Protein AF-A0ABD0PRF9-F1 (afdb_monomer_lite)

InterPro domains:
  IPR002073 3'5'-cyclic nucleotide phosphodiesterase, catalytic domain [PF00233] (1-51)
  IPR002073 3'5'-cyclic nucleotide phosphodiesterase, catalytic domain [PS51845] (1-66)
  IPR036971 3'5'-cyclic nucleotide phosphodiesterase, catalytic domain superfamily [G3DSA:1.10.1300.10] (1-81)

Foldseek 3Di:
DVVVVDDDDQCPDPVRDLPLVVLLCCLVPPVLVVLVVVCVVPVVSVVVSVVSVVVSVVSVVCSCVVDDDQADPVNDPVVVVVVVVVD

pLDDT: mean 92.35, std 9.71, range [51.22, 98.75]

Organism: Cirrhinus mrigala (NCBI:txid683832)

Sequence (87 aa):
EKAMGNRPSEMMDREKAYIPELQISFMEHIAMPIYKLLQEIFPRSAELYERVAANREQWTKVSHKFTIRGLPSNNSLDFLDEEFELL

Secondary structure (DSSP, 8-state):
-GGGT----GGG-TTT--HHHHHHHHIIIIIHHHHHHHHHH-GGGHHHHHHHHHHHHHHHHHGGGGS--SS-TTS--THHHHHHHT-

Structure (mmCIF, N/CA/C/O backbone):
data_AF-A0ABD0PRF9-F1
#
_entry.id   AF-A0ABD0PRF9-F1
#
loop_
_atom_site.group_PDB
_atom_site.id
_atom_site.type_symbol
_atom_site.label_atom_id
_atom_site.label_alt_id
_atom_site.label_comp_id
_atom_site.label_asym_id
_atom_site.label_entity_id
_atom_site.label_seq_id
_atom_site.pdbx_PDB_ins_code
_atom_site.Cartn_x
_atom_site.Cartn_y
_atom_site.Cartn_z
_atom_site.occupancy
_atom_site.B_iso_or_equiv
_atom_site.auth_seq_id
_atom_site.auth_comp_id
_atom_site.auth_asym_id
_atom_site.auth_atom_id
_atom_site.pdbx_PDB_model_num
ATOM 1 N N . GLU A 1 1 ? -5.572 -12.267 -19.449 1.00 84.44 1 GLU A N 1
ATOM 2 C CA . GLU A 1 1 ? -6.195 -11.088 -20.096 1.00 84.44 1 GLU A CA 1
ATOM 3 C C . GLU A 1 1 ? -5.461 -10.675 -21.367 1.00 84.44 1 GLU A C 1
ATOM 5 O O . GLU A 1 1 ? -6.029 -10.897 -22.427 1.00 84.44 1 GLU A O 1
ATOM 10 N N . LYS A 1 2 ? -4.198 -10.213 -21.306 1.00 90.69 2 LYS A N 1
ATOM 11 C CA . LYS A 1 2 ? -3.432 -9.804 -22.508 1.00 90.69 2 LYS A CA 1
ATOM 12 C C . LYS A 1 2 ? -3.399 -10.857 -23.627 1.00 90.69 2 LYS A C 1
ATOM 14 O O . LYS A 1 2 ? -3.759 -10.554 -24.755 1.00 90.69 2 LYS A O 1
ATOM 19 N N . ALA A 1 3 ? -3.065 -12.112 -23.307 1.00 90.50 3 ALA A N 1
ATOM 20 C CA . ALA A 1 3 ? -3.026 -13.211 -24.287 1.00 90.50 3 ALA A CA 1
ATOM 21 C C . ALA A 1 3 ? -4.396 -13.550 -24.913 1.00 90.50 3 ALA A C 1
ATOM 23 O O . ALA A 1 3 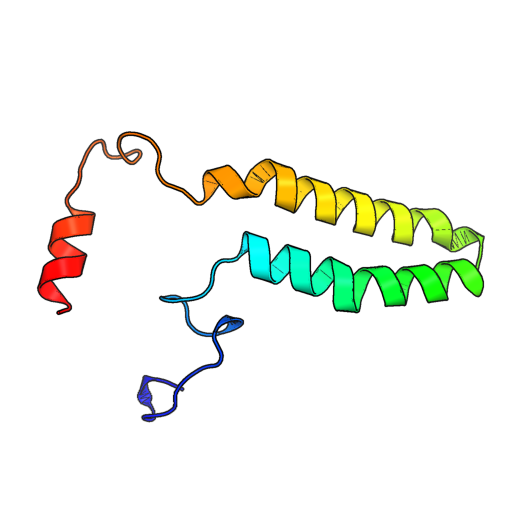? -4.461 -14.224 -25.932 1.00 90.50 3 ALA A O 1
ATOM 24 N N . MET A 1 4 ? -5.488 -13.085 -24.303 1.00 93.44 4 MET A N 1
ATOM 25 C CA . MET A 1 4 ? -6.853 -13.228 -24.817 1.00 93.44 4 MET A CA 1
ATOM 26 C C . MET A 1 4 ? -7.335 -11.961 -25.547 1.00 93.44 4 MET A C 1
ATOM 28 O O . MET A 1 4 ? -8.508 -11.878 -25.888 1.00 93.44 4 MET A O 1
ATOM 32 N N . GLY A 1 5 ? -6.470 -10.956 -25.740 1.00 93.00 5 GLY A N 1
ATOM 33 C CA . GLY A 1 5 ? -6.819 -9.668 -26.351 1.00 93.00 5 GLY A CA 1
ATOM 34 C C . GLY A 1 5 ? -7.468 -8.652 -25.402 1.00 93.00 5 GLY A C 1
ATOM 35 O O . GLY A 1 5 ? -7.852 -7.572 -25.840 1.00 93.00 5 GLY A O 1
ATOM 36 N N . ASN A 1 6 ? -7.574 -8.958 -24.105 1.00 94.88 6 ASN A N 1
ATOM 37 C CA . ASN A 1 6 ? -8.180 -8.058 -23.122 1.00 94.88 6 ASN A CA 1
ATOM 38 C C . ASN A 1 6 ? -7.136 -7.135 -22.486 1.00 94.88 6 ASN A C 1
ATOM 40 O O . ASN A 1 6 ? -6.017 -7.562 -22.182 1.00 94.88 6 ASN A O 1
ATOM 44 N N . ARG A 1 7 ? -7.533 -5.890 -22.200 1.00 91.94 7 ARG A N 1
ATOM 45 C CA . ARG A 1 7 ? -6.713 -4.944 -21.436 1.00 91.94 7 ARG A CA 1
ATOM 46 C C . ARG A 1 7 ? -6.867 -5.218 -19.931 1.00 91.94 7 ARG A C 1
ATOM 48 O O . ARG A 1 7 ? -7.961 -4.994 -19.416 1.00 91.94 7 ARG A O 1
ATOM 55 N N . PRO A 1 8 ? -5.811 -5.667 -19.229 1.00 94.75 8 PRO A N 1
ATOM 56 C CA . PRO A 1 8 ? -5.857 -5.804 -17.776 1.00 94.75 8 PRO A CA 1
ATOM 57 C C . PRO A 1 8 ? -6.038 -4.438 -17.106 1.00 94.75 8 PRO A C 1
ATOM 59 O O . PRO A 1 8 ? -5.608 -3.406 -17.635 1.00 94.75 8 PRO A O 1
ATOM 62 N N . SER A 1 9 ? -6.646 -4.428 -15.919 1.00 93.44 9 SER A N 1
ATOM 63 C CA . SER A 1 9 ? -6.590 -3.252 -15.040 1.00 93.44 9 SER A CA 1
ATOM 64 C C . SER A 1 9 ? -5.138 -2.932 -14.683 1.00 93.44 9 SER A C 1
ATOM 66 O O . SER A 1 9 ? -4.316 -3.842 -14.629 1.00 93.44 9 SER A O 1
ATOM 68 N N . GLU A 1 10 ? -4.826 -1.672 -14.385 1.00 92.81 10 GLU A N 1
ATOM 69 C CA . GLU A 1 10 ? -3.449 -1.236 -14.118 1.00 92.81 10 GLU A CA 1
ATOM 70 C C . GLU A 1 10 ? -2.764 -2.046 -13.012 1.00 92.81 10 GLU A C 1
ATOM 72 O O . GLU A 1 10 ? -1.646 -2.509 -13.199 1.00 92.81 10 GLU A O 1
ATOM 77 N N . MET A 1 11 ? -3.473 -2.337 -11.917 1.00 92.81 11 MET A N 1
ATOM 78 C CA . MET A 1 11 ? -2.946 -3.158 -10.819 1.00 92.81 11 MET A CA 1
ATOM 79 C C . MET A 1 11 ? -2.620 -4.611 -11.215 1.00 92.81 11 MET A C 1
ATOM 81 O O . MET A 1 11 ? -1.882 -5.288 -10.507 1.00 92.81 11 MET A O 1
ATOM 85 N N . MET A 1 12 ? -3.181 -5.088 -12.330 1.00 93.31 12 MET A N 1
ATOM 86 C CA . MET A 1 12 ? -2.973 -6.429 -12.891 1.00 93.31 12 MET A CA 1
ATOM 87 C C . MET A 1 12 ? -2.030 -6.409 -14.105 1.00 93.31 12 MET A C 1
ATOM 89 O O . MET A 1 12 ? -1.706 -7.461 -14.662 1.00 93.31 12 MET A O 1
ATOM 93 N N . ASP A 1 13 ? -1.590 -5.227 -14.539 1.00 95.00 13 ASP A N 1
ATOM 94 C CA . ASP A 1 13 ? -0.682 -5.048 -15.663 1.00 95.00 13 ASP A CA 1
ATOM 95 C 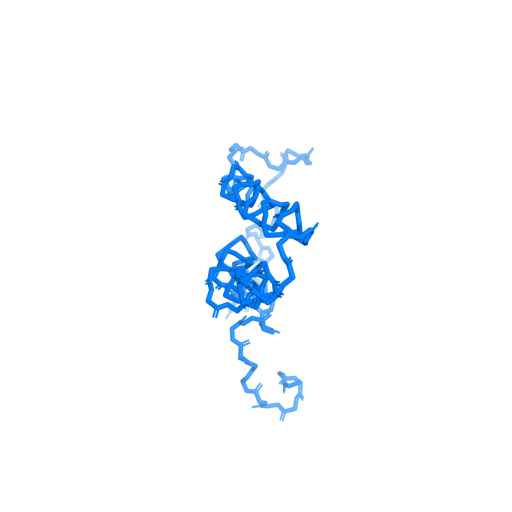C . ASP A 1 13 ? 0.748 -4.845 -15.153 1.00 95.00 13 ASP A C 1
ATOM 97 O O . ASP A 1 13 ? 1.122 -3.747 -14.760 1.00 95.00 13 ASP A O 1
ATOM 101 N N . ARG A 1 14 ? 1.578 -5.894 -15.182 1.00 92.50 14 ARG A N 1
ATOM 102 C CA . ARG A 1 14 ? 2.972 -5.837 -14.691 1.00 92.50 14 ARG A CA 1
ATOM 103 C C . ARG A 1 14 ? 3.850 -4.765 -15.352 1.00 92.50 14 ARG A C 1
ATOM 105 O O . ARG A 1 14 ? 4.850 -4.386 -14.762 1.00 92.50 14 ARG A O 1
ATOM 112 N N . GLU A 1 15 ? 3.503 -4.316 -16.559 1.00 90.00 15 GLU A N 1
ATOM 113 C CA . GLU A 1 15 ? 4.249 -3.274 -17.287 1.00 90.00 15 GLU A CA 1
ATOM 114 C C . GLU A 1 15 ? 3.836 -1.860 -16.855 1.00 90.00 15 GLU A C 1
ATOM 116 O O . GLU A 1 15 ? 4.498 -0.891 -17.208 1.00 90.00 15 GLU A O 1
ATOM 121 N N . LYS A 1 16 ? 2.727 -1.722 -16.117 1.00 90.38 16 LYS A N 1
ATOM 122 C CA . LYS A 1 16 ?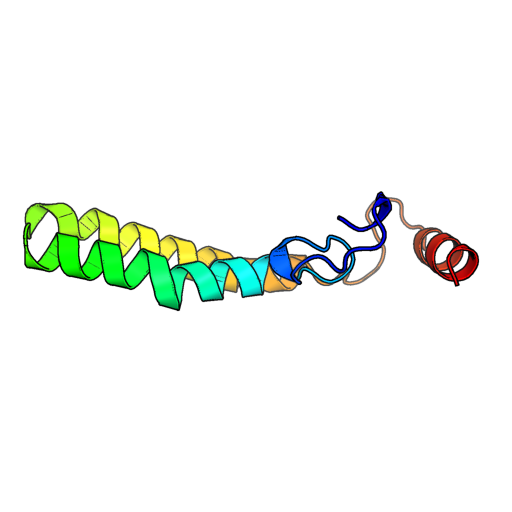 2.163 -0.423 -15.711 1.00 90.38 16 LYS A CA 1
ATOM 123 C C . LYS A 1 16 ? 2.010 -0.277 -14.204 1.00 90.38 16 LYS A C 1
ATOM 125 O O . LYS A 1 16 ? 1.999 0.838 -13.700 1.00 90.38 16 LYS A O 1
ATOM 130 N N . ALA A 1 17 ? 1.883 -1.388 -13.485 1.00 92.44 17 ALA A N 1
ATOM 131 C CA . ALA A 1 17 ? 1.647 -1.402 -12.056 1.00 92.44 17 ALA A CA 1
ATOM 132 C C . ALA A 1 17 ? 2.832 -0.804 -11.288 1.00 92.44 17 ALA A C 1
ATOM 134 O O . ALA A 1 17 ? 3.903 -1.406 -11.199 1.00 92.44 17 ALA A O 1
ATOM 135 N N . TYR A 1 18 ? 2.604 0.331 -10.628 1.00 95.44 18 TYR A N 1
ATOM 136 C CA . TYR A 1 18 ? 3.532 0.861 -9.637 1.00 95.44 18 TYR A CA 1
ATOM 137 C C . TYR A 1 18 ? 3.122 0.413 -8.226 1.00 95.44 18 TYR A C 1
ATOM 139 O O . TYR A 1 18 ? 2.256 0.999 -7.574 1.00 95.44 18 TYR A O 1
ATOM 147 N N . ILE A 1 19 ? 3.740 -0.676 -7.752 1.00 96.31 19 ILE A N 1
ATOM 148 C CA . ILE A 1 19 ? 3.336 -1.387 -6.524 1.00 96.31 19 ILE A CA 1
ATOM 149 C C . ILE A 1 19 ? 3.241 -0.477 -5.284 1.00 96.31 19 ILE A C 1
ATOM 151 O O . ILE A 1 19 ? 2.243 -0.603 -4.570 1.00 96.31 19 ILE A O 1
ATOM 155 N N . PRO A 1 20 ? 4.201 0.429 -4.992 1.00 97.00 20 PRO A N 1
ATOM 156 C CA . PRO A 1 20 ? 4.108 1.271 -3.800 1.00 97.00 20 PRO A CA 1
ATOM 157 C C . PRO A 1 20 ? 2.844 2.132 -3.768 1.00 97.00 20 PRO A C 1
ATOM 159 O O . PRO A 1 20 ? 2.182 2.194 -2.737 1.00 97.00 20 PRO A O 1
ATOM 162 N N . GLU A 1 21 ? 2.478 2.758 -4.885 1.00 96.75 21 GLU A N 1
ATOM 163 C CA . GLU A 1 21 ? 1.277 3.595 -4.970 1.00 96.75 21 GLU A CA 1
ATOM 164 C C . GLU A 1 21 ? -0.000 2.766 -4.853 1.00 96.75 21 GLU A C 1
ATOM 166 O O . GLU A 1 21 ? -0.894 3.124 -4.089 1.00 96.75 21 GLU A O 1
ATOM 171 N N . LEU A 1 22 ? -0.056 1.614 -5.526 1.00 97.81 22 LEU A N 1
ATOM 172 C CA . LEU A 1 22 ? -1.194 0.700 -5.432 1.00 97.81 22 LEU A CA 1
ATOM 173 C C . LEU A 1 22 ? -1.413 0.208 -3.994 1.00 97.81 22 LEU A C 1
ATOM 175 O O . LEU A 1 22 ? -2.549 0.169 -3.521 1.00 97.81 22 LEU A O 1
ATOM 179 N N . GLN A 1 23 ? -0.338 -0.130 -3.277 1.00 98.25 23 GLN A N 1
ATOM 180 C CA . GLN A 1 23 ? -0.412 -0.557 -1.878 1.00 98.25 23 GLN A CA 1
ATOM 181 C C . GLN A 1 23 ? -0.830 0.589 -0.958 1.00 98.25 23 GLN A C 1
ATOM 183 O O . GLN A 1 23 ? -1.729 0.408 -0.143 1.00 98.25 23 GLN A O 1
ATOM 188 N N . ILE A 1 24 ? -0.244 1.779 -1.109 1.00 98.06 24 ILE A N 1
ATOM 189 C CA . ILE A 1 24 ? -0.630 2.956 -0.316 1.00 98.06 24 ILE A CA 1
ATOM 190 C C . ILE A 1 24 ? -2.108 3.290 -0.549 1.00 98.06 24 ILE A C 1
ATOM 192 O O . ILE A 1 24 ? -2.853 3.435 0.418 1.00 98.06 24 ILE A O 1
ATOM 196 N N . SER A 1 25 ? -2.551 3.313 -1.808 1.00 98.12 25 SER A N 1
ATOM 197 C CA . SER A 1 25 ? -3.941 3.578 -2.179 1.00 98.12 25 SER A CA 1
ATOM 198 C C . SER A 1 25 ? -4.901 2.540 -1.593 1.00 98.12 25 SER A C 1
ATOM 200 O O . SER A 1 25 ? -5.900 2.911 -0.976 1.00 98.12 25 SER A O 1
ATOM 202 N N . PHE A 1 26 ? -4.577 1.246 -1.696 1.00 98.50 26 PHE A N 1
ATOM 203 C CA . PHE A 1 26 ? -5.363 0.180 -1.068 1.00 98.50 26 PHE A CA 1
ATOM 204 C C . PHE A 1 26 ? -5.457 0.364 0.451 1.00 98.50 26 PHE A C 1
ATOM 206 O O . PHE A 1 26 ? -6.528 0.221 1.046 1.00 98.50 26 PHE A O 1
ATOM 213 N N . MET A 1 27 ? -4.340 0.691 1.097 1.00 98.56 27 MET A N 1
ATOM 214 C CA . MET A 1 27 ? -4.308 0.852 2.542 1.00 98.56 27 MET A CA 1
ATOM 215 C C . MET A 1 27 ? -5.130 2.053 3.003 1.00 98.56 27 MET A C 1
ATOM 217 O O . MET A 1 27 ? -5.905 1.910 3.942 1.00 98.56 27 MET A O 1
ATOM 221 N N . GLU A 1 28 ? -5.017 3.195 2.332 1.00 98.38 28 GLU A N 1
ATOM 222 C CA . GLU A 1 28 ? -5.742 4.422 2.682 1.00 98.38 28 GLU A CA 1
ATOM 223 C C . GLU A 1 28 ? -7.245 4.315 2.437 1.00 98.38 28 GLU A C 1
ATOM 225 O O . GLU A 1 28 ? -8.039 4.732 3.279 1.00 98.38 28 GLU A O 1
ATOM 230 N N . HIS A 1 29 ? -7.640 3.745 1.299 1.00 98.31 29 HIS A N 1
ATOM 231 C CA . HIS A 1 29 ? -9.029 3.798 0.845 1.00 98.31 29 HIS A CA 1
ATOM 232 C C . HIS A 1 29 ? -9.833 2.542 1.187 1.00 98.31 29 HIS A C 1
ATOM 234 O O . HIS A 1 29 ? -11.060 2.575 1.116 1.00 98.31 29 HIS A O 1
ATOM 240 N N . ILE A 1 30 ? -9.174 1.439 1.561 1.00 98.44 30 ILE A N 1
ATOM 241 C CA . ILE A 1 30 ? -9.843 0.167 1.868 1.00 98.44 30 ILE A CA 1
ATOM 242 C C . ILE A 1 30 ? -9.444 -0.350 3.249 1.00 98.44 30 ILE A C 1
ATOM 244 O O . ILE A 1 30 ? -10.298 -0.458 4.129 1.00 98.44 30 ILE A O 1
ATOM 248 N N . ALA A 1 31 ? -8.165 -0.666 3.474 1.00 98.50 31 ALA A N 1
ATOM 249 C CA . 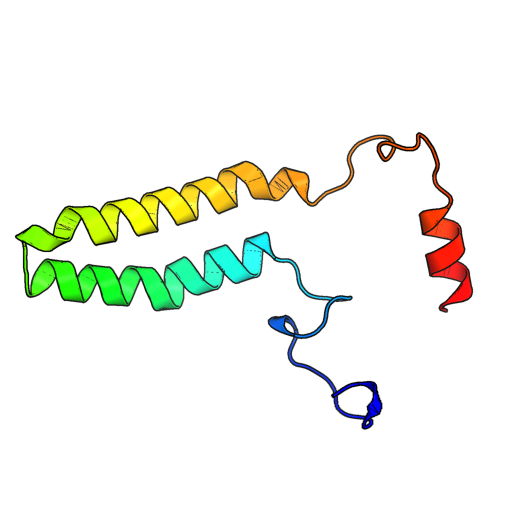ALA A 1 31 ? -7.766 -1.375 4.693 1.00 98.50 31 ALA A CA 1
ATOM 250 C C . ALA A 1 31 ? -7.946 -0.522 5.962 1.00 98.50 31 ALA A C 1
ATOM 252 O O . ALA A 1 31 ? -8.604 -0.952 6.907 1.00 98.50 31 ALA A O 1
ATOM 253 N N . MET A 1 32 ? -7.392 0.693 5.996 1.00 98.62 32 MET A N 1
ATOM 254 C CA . MET A 1 32 ? -7.451 1.568 7.170 1.00 98.62 32 MET A CA 1
ATOM 255 C C . MET A 1 32 ? -8.893 1.894 7.596 1.00 98.62 32 MET A C 1
ATOM 257 O O . MET A 1 32 ? -9.170 1.743 8.787 1.00 98.62 32 MET A O 1
ATOM 261 N N . PRO A 1 33 ? -9.836 2.248 6.694 1.00 98.75 33 PRO A N 1
ATOM 262 C CA . PRO A 1 33 ? -11.241 2.435 7.062 1.00 98.75 33 PRO A CA 1
ATOM 263 C C . PRO A 1 33 ? -11.878 1.208 7.728 1.00 98.75 33 PRO A C 1
ATOM 265 O O . PRO A 1 33 ? -12.580 1.347 8.729 1.00 98.75 33 PRO A O 1
ATOM 268 N N . ILE A 1 34 ? -11.595 -0.003 7.232 1.00 98.75 34 ILE A N 1
ATOM 269 C CA . ILE A 1 34 ? -12.119 -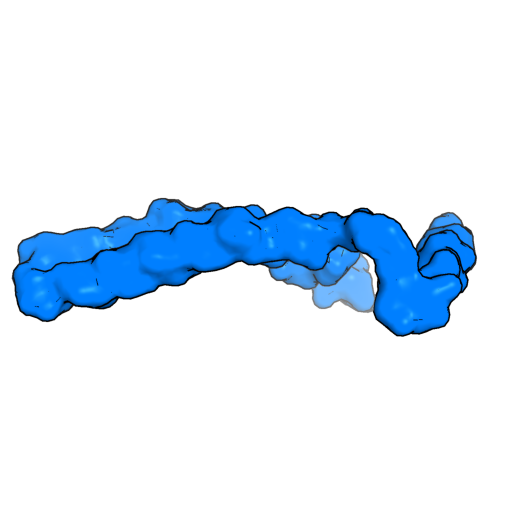1.249 7.817 1.00 98.75 34 ILE A CA 1
ATOM 270 C C . ILE A 1 34 ? -11.607 -1.429 9.249 1.00 98.75 34 ILE A C 1
ATOM 272 O O . ILE A 1 34 ? -12.388 -1.699 10.163 1.00 98.75 34 ILE A O 1
ATOM 276 N N . TYR A 1 35 ? -10.304 -1.246 9.471 1.00 98.69 35 TYR A N 1
ATOM 277 C CA . TYR A 1 35 ? -9.731 -1.378 10.812 1.00 98.69 35 TYR A CA 1
ATOM 278 C C . TYR A 1 35 ? -10.116 -0.224 11.741 1.00 98.69 35 TYR A C 1
ATOM 280 O O . TYR A 1 35 ? -10.200 -0.428 12.951 1.00 98.69 35 TYR A O 1
ATOM 288 N N . LYS A 1 36 ? -10.423 0.958 11.195 1.00 98.56 36 LYS A N 1
ATOM 289 C CA . LYS A 1 36 ? -10.965 2.077 11.968 1.00 98.56 36 LYS A CA 1
ATOM 290 C C . LYS A 1 36 ? -12.356 1.749 12.508 1.00 98.56 36 LYS A C 1
ATOM 292 O O . LYS A 1 36 ? -12.599 1.939 13.697 1.00 98.56 36 LYS A O 1
ATOM 297 N N . LEU A 1 37 ? -13.230 1.190 11.667 1.00 98.69 37 LEU A N 1
ATOM 298 C CA . LEU A 1 37 ? -14.546 0.703 12.093 1.00 98.69 37 LEU A CA 1
ATOM 299 C C . LEU A 1 37 ? -14.416 -0.420 13.129 1.00 98.69 37 LEU A C 1
ATOM 301 O O . LEU A 1 37 ? -15.119 -0.421 14.136 1.00 98.69 37 LEU A O 1
ATOM 305 N N . LEU A 1 38 ? -13.482 -1.354 12.924 1.00 98.56 38 LEU A N 1
ATOM 306 C CA . LEU A 1 38 ? -13.233 -2.432 13.881 1.00 98.56 38 LEU A CA 1
ATOM 307 C C . LEU A 1 38 ? -12.816 -1.887 15.256 1.00 98.56 38 LEU A C 1
ATOM 309 O O . LEU A 1 38 ? -13.344 -2.340 16.270 1.00 98.56 38 LEU A O 1
ATOM 313 N N . GLN A 1 39 ? -11.930 -0.888 15.288 1.00 98.50 39 GLN A N 1
ATOM 314 C CA . GLN A 1 39 ? -11.516 -0.192 16.508 1.00 98.50 39 GLN A CA 1
ATOM 315 C C . GLN A 1 39 ? -12.687 0.514 17.202 1.00 98.50 39 GLN A C 1
ATOM 317 O O . GLN A 1 39 ? -12.774 0.478 18.428 1.00 98.50 39 GLN A O 1
ATOM 322 N N . GLU A 1 40 ? -13.580 1.151 16.442 1.00 98.31 40 GLU A N 1
ATOM 323 C CA . GLU A 1 40 ? -14.757 1.846 16.981 1.00 98.31 40 GLU A CA 1
ATOM 324 C C . GLU A 1 40 ? -15.762 0.885 17.625 1.00 98.31 40 GLU A C 1
ATOM 326 O O . GLU A 1 40 ? -16.321 1.197 18.674 1.00 98.31 40 GLU A O 1
ATOM 331 N N . ILE A 1 41 ? -15.954 -0.300 17.037 1.00 98.62 41 ILE A N 1
ATOM 332 C CA . ILE A 1 41 ? -16.853 -1.334 17.573 1.00 98.62 41 ILE A CA 1
ATOM 333 C C . ILE A 1 41 ? -16.187 -2.091 18.732 1.00 98.62 41 ILE A C 1
ATOM 335 O O . ILE A 1 41 ? -16.824 -2.399 19.740 1.00 98.62 41 ILE A O 1
ATOM 339 N N . PHE A 1 42 ? -14.892 -2.386 18.606 1.00 98.31 42 PHE A N 1
ATOM 340 C CA . PHE A 1 42 ? -14.110 -3.148 19.573 1.00 98.31 42 PHE A CA 1
ATOM 341 C C . PHE A 1 42 ? -12.845 -2.369 19.957 1.00 98.31 42 PHE A C 1
ATOM 343 O O . PHE A 1 42 ? -11.796 -2.579 19.343 1.00 98.31 42 PHE A O 1
ATOM 350 N N . PRO A 1 43 ? -12.869 -1.548 21.024 1.00 96.88 43 PRO A N 1
ATOM 351 C CA . PRO A 1 43 ? -11.732 -0.701 21.409 1.00 96.88 43 PRO A CA 1
ATOM 352 C C . PRO A 1 43 ? -10.413 -1.458 21.624 1.00 96.88 43 PRO A C 1
ATOM 354 O O . PRO A 1 43 ? -9.333 -0.926 21.385 1.00 96.88 43 PRO A O 1
ATOM 357 N N . ARG A 1 44 ? -10.487 -2.736 22.022 1.00 98.00 44 ARG A N 1
ATOM 358 C CA . ARG A 1 44 ? -9.317 -3.617 22.186 1.00 98.00 44 ARG A CA 1
ATOM 359 C C . ARG A 1 44 ? -8.595 -3.941 20.874 1.00 98.00 44 ARG A C 1
ATOM 361 O O . ARG A 1 44 ? -7.471 -4.416 20.926 1.00 98.00 44 ARG A O 1
ATOM 368 N N . SER A 1 45 ? -9.220 -3.694 19.726 1.00 98.25 45 SER A N 1
ATOM 369 C CA . SER A 1 45 ? -8.628 -3.906 18.402 1.00 98.25 45 SER A CA 1
ATOM 370 C C . SER A 1 45 ? -7.848 -2.693 17.878 1.00 98.25 45 SER A C 1
ATOM 372 O O . SER A 1 45 ? -7.355 -2.736 16.753 1.00 98.25 45 SER A O 1
ATOM 374 N N . ALA A 1 46 ? -7.691 -1.629 18.680 1.00 98.19 46 ALA A N 1
ATOM 375 C CA . ALA A 1 46 ? -6.953 -0.420 18.301 1.00 98.19 46 ALA A CA 1
ATOM 376 C C . ALA A 1 46 ? -5.553 -0.718 17.741 1.00 98.19 46 ALA A C 1
ATOM 378 O O . ALA A 1 46 ? -5.152 -0.123 16.745 1.00 98.19 46 ALA A O 1
ATOM 379 N N . GLU A 1 47 ? -4.845 -1.697 18.312 1.00 98.50 47 GLU A N 1
ATOM 380 C CA . GLU A 1 47 ? -3.517 -2.095 17.830 1.00 98.50 47 GLU A CA 1
ATOM 381 C C . GLU A 1 47 ? -3.505 -2.565 16.365 1.00 98.50 47 GLU A C 1
ATOM 383 O O . GLU A 1 47 ? -2.487 -2.429 15.685 1.00 98.50 47 GLU A O 1
ATOM 388 N N . LEU A 1 48 ? -4.627 -3.088 15.856 1.00 98.62 48 LEU A N 1
ATOM 389 C CA . LEU A 1 48 ? -4.745 -3.544 14.472 1.00 98.62 48 LEU A CA 1
ATOM 390 C C . LEU A 1 48 ? -4.787 -2.356 13.510 1.00 98.62 48 LEU A C 1
ATOM 392 O O . LEU A 1 48 ? -4.074 -2.365 12.507 1.00 98.62 48 LEU A O 1
ATOM 396 N N . TYR A 1 49 ? -5.563 -1.318 13.839 1.00 98.62 49 TYR A N 1
ATOM 397 C CA . TYR A 1 49 ? -5.583 -0.075 13.067 1.00 98.62 49 TYR A CA 1
ATOM 398 C C . TYR A 1 49 ? -4.198 0.580 13.047 1.00 98.62 49 TYR A C 1
ATOM 400 O O . TYR A 1 49 ? -3.677 0.874 11.971 1.00 98.62 49 TYR A O 1
ATOM 408 N N . GLU A 1 50 ? -3.556 0.705 14.212 1.00 98.56 50 GLU A N 1
ATOM 409 C CA . GLU A 1 50 ? -2.211 1.283 14.320 1.00 98.56 50 GLU A CA 1
ATOM 410 C C . GLU A 1 50 ? -1.177 0.492 13.510 1.00 98.56 50 GLU A C 1
ATOM 412 O O . GLU A 1 50 ? -0.316 1.068 12.843 1.00 98.56 50 GLU A O 1
ATOM 417 N N . ARG A 1 51 ? -1.270 -0.845 13.498 1.00 98.69 51 ARG A N 1
ATOM 418 C CA . ARG A 1 51 ? -0.364 -1.680 12.702 1.00 98.69 51 ARG A CA 1
ATOM 419 C C . ARG A 1 51 ? -0.554 -1.464 11.202 1.00 98.69 51 ARG A C 1
ATOM 421 O O . ARG A 1 51 ? 0.436 -1.414 10.474 1.00 98.69 51 ARG A O 1
ATOM 428 N N . VAL A 1 52 ? -1.794 -1.332 10.735 1.00 98.56 52 VAL A N 1
ATOM 429 C CA . VAL A 1 52 ? -2.086 -1.059 9.320 1.00 98.56 52 VAL A CA 1
ATOM 430 C C . VAL A 1 52 ? -1.614 0.343 8.938 1.00 98.56 52 VAL A C 1
ATOM 432 O O . VAL A 1 52 ? -0.949 0.490 7.915 1.00 98.56 52 VAL A O 1
ATOM 435 N N . ALA A 1 53 ? -1.843 1.349 9.783 1.00 98.50 53 ALA A N 1
ATOM 436 C CA . ALA A 1 53 ? -1.312 2.695 9.575 1.00 98.50 53 ALA A CA 1
ATOM 437 C C . ALA A 1 53 ? 0.228 2.694 9.489 1.00 98.50 53 ALA A C 1
ATOM 439 O O . ALA A 1 53 ? 0.805 3.229 8.539 1.00 98.50 53 ALA A O 1
ATOM 440 N N . ALA A 1 54 ? 0.905 2.000 10.411 1.00 98.62 54 ALA A N 1
ATOM 441 C CA . ALA A 1 54 ? 2.360 1.861 10.397 1.00 98.62 54 ALA A CA 1
ATOM 442 C C . ALA A 1 54 ? 2.868 1.144 9.135 1.00 98.62 54 ALA A C 1
ATOM 444 O O . ALA A 1 54 ? 3.866 1.558 8.546 1.00 98.62 54 ALA A O 1
ATOM 445 N N . ASN A 1 55 ? 2.180 0.094 8.681 1.00 98.50 55 ASN A N 1
ATOM 446 C CA . ASN A 1 55 ? 2.519 -0.606 7.441 1.00 98.50 55 ASN A CA 1
ATOM 447 C C . ASN A 1 55 ? 2.372 0.313 6.211 1.00 98.50 55 ASN A C 1
ATOM 449 O O . ASN A 1 55 ? 3.229 0.276 5.327 1.00 98.50 55 ASN A O 1
ATOM 453 N N . ARG A 1 56 ? 1.356 1.190 6.177 1.00 98.50 56 ARG A N 1
ATOM 454 C CA . ARG A 1 56 ? 1.201 2.200 5.116 1.00 98.50 56 ARG A CA 1
ATOM 455 C C . ARG A 1 56 ? 2.387 3.159 5.105 1.00 98.50 56 ARG A C 1
ATOM 457 O O . ARG A 1 56 ? 2.922 3.462 4.043 1.00 98.50 56 ARG A O 1
ATOM 464 N N . GLU A 1 57 ? 2.857 3.603 6.271 1.00 98.31 57 GLU A N 1
ATOM 465 C CA . GLU A 1 57 ? 4.072 4.424 6.343 1.00 98.31 57 GLU A CA 1
ATOM 466 C C . GLU A 1 57 ? 5.320 3.695 5.844 1.00 98.31 57 GLU A C 1
ATOM 468 O O . GLU A 1 57 ? 6.178 4.322 5.221 1.00 98.31 57 GLU A O 1
ATOM 473 N N . GLN A 1 58 ? 5.451 2.392 6.116 1.00 98.19 58 GLN A N 1
ATOM 474 C CA . GLN A 1 58 ? 6.582 1.614 5.607 1.00 98.19 58 GLN A CA 1
ATOM 475 C C . GLN A 1 58 ? 6.588 1.586 4.080 1.00 98.19 58 GLN A C 1
ATOM 477 O O . GLN A 1 58 ? 7.646 1.804 3.493 1.00 98.19 58 GLN A O 1
ATOM 482 N N . TRP A 1 59 ? 5.428 1.422 3.436 1.00 98.25 59 TRP A N 1
ATOM 483 C CA . TRP A 1 59 ? 5.314 1.525 1.977 1.00 98.25 59 TRP A CA 1
ATOM 484 C C . TRP A 1 59 ? 5.769 2.885 1.450 1.00 98.25 59 TRP A C 1
ATOM 486 O O . TRP A 1 59 ? 6.583 2.942 0.526 1.00 98.25 59 TRP A O 1
ATOM 496 N N . THR A 1 60 ? 5.349 3.977 2.090 1.00 96.25 60 THR A N 1
ATOM 497 C CA . THR A 1 60 ? 5.827 5.324 1.748 1.00 96.25 60 THR A CA 1
ATOM 498 C C . THR A 1 60 ? 7.345 5.435 1.896 1.00 96.25 60 THR A C 1
ATOM 500 O O . THR A 1 60 ? 8.016 5.932 0.990 1.00 96.25 60 THR A O 1
ATOM 503 N N . LYS A 1 61 ? 7.913 4.916 2.995 1.00 96.69 61 LYS A N 1
ATOM 504 C CA . LYS A 1 61 ? 9.361 4.936 3.263 1.00 96.69 61 LYS A CA 1
ATOM 505 C C . LYS A 1 61 ? 10.157 4.161 2.217 1.00 96.69 61 LYS A C 1
ATOM 507 O O . LYS A 1 61 ? 11.230 4.620 1.836 1.00 96.69 61 LYS A O 1
ATOM 512 N N . VAL A 1 62 ? 9.664 3.016 1.740 1.00 95.94 62 VAL A N 1
ATOM 513 C CA . VAL A 1 62 ? 10.390 2.175 0.768 1.00 95.94 62 VAL A CA 1
ATOM 514 C C . VAL A 1 62 ? 10.068 2.481 -0.694 1.00 95.94 62 VAL A C 1
ATOM 516 O O . VAL A 1 62 ? 10.763 1.964 -1.562 1.00 95.94 62 VAL A O 1
ATOM 519 N N . SER A 1 63 ? 9.079 3.335 -0.979 1.00 94.88 63 SER A N 1
ATOM 520 C CA . SER A 1 63 ? 8.644 3.674 -2.346 1.00 94.88 63 SER A CA 1
ATOM 521 C C . SER A 1 63 ? 9.801 4.070 -3.272 1.00 94.88 63 SER A C 1
ATOM 523 O O . SER A 1 63 ? 9.926 3.540 -4.370 1.00 94.88 63 SER A O 1
ATOM 525 N N . HIS A 1 64 ? 10.727 4.902 -2.791 1.00 91.75 64 HIS A N 1
ATOM 526 C CA . HIS A 1 64 ? 11.887 5.365 -3.559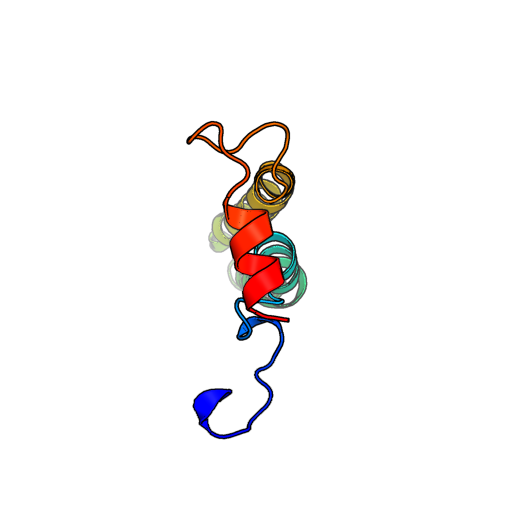 1.00 91.75 64 HIS A CA 1
ATOM 527 C C . HIS A 1 64 ? 12.820 4.243 -4.049 1.00 91.75 64 HIS A C 1
ATOM 529 O O . HIS A 1 64 ? 13.613 4.481 -4.957 1.00 91.75 64 HIS A O 1
ATOM 535 N N . LYS A 1 65 ? 12.757 3.040 -3.460 1.00 92.62 65 LYS A N 1
ATOM 536 C CA . LYS A 1 65 ? 13.565 1.883 -3.878 1.00 92.62 65 LYS A CA 1
ATOM 537 C C . LYS A 1 65 ? 13.095 1.267 -5.196 1.00 92.62 65 LYS A C 1
ATOM 539 O O . LYS A 1 65 ? 13.838 0.494 -5.786 1.00 92.62 65 LYS A O 1
ATOM 544 N N . PHE A 1 66 ? 11.886 1.597 -5.645 1.00 88.94 66 PHE A N 1
ATOM 545 C CA . PHE A 1 66 ? 11.346 1.148 -6.930 1.00 88.94 66 PHE A CA 1
ATOM 546 C C . PHE A 1 66 ? 11.814 2.021 -8.101 1.00 88.94 66 PHE A C 1
ATOM 548 O O . PHE A 1 66 ? 11.560 1.693 -9.254 1.00 88.94 66 PHE A O 1
ATOM 555 N N . THR A 1 67 ? 12.529 3.113 -7.824 1.00 88.31 67 THR A N 1
ATOM 556 C CA . THR A 1 67 ? 13.249 3.882 -8.837 1.00 88.31 67 THR A CA 1
ATOM 557 C C . THR A 1 67 ? 14.704 3.428 -8.851 1.00 88.31 67 THR A C 1
ATOM 559 O O . THR A 1 67 ? 15.405 3.582 -7.848 1.00 88.31 67 THR A O 1
ATOM 562 N N . ILE A 1 68 ? 15.180 2.898 -9.982 1.00 80.75 68 ILE A N 1
ATOM 563 C CA . ILE A 1 68 ? 16.599 2.562 -10.152 1.00 80.75 68 ILE A CA 1
ATOM 564 C C . ILE A 1 68 ? 17.410 3.861 -10.058 1.00 80.75 68 ILE A C 1
ATOM 566 O O . ILE A 1 68 ? 17.186 4.812 -10.806 1.00 80.75 68 ILE A O 1
ATOM 570 N N . ARG A 1 69 ? 18.340 3.916 -9.100 1.00 79.06 69 ARG A N 1
ATOM 571 C CA . ARG A 1 69 ? 19.307 5.009 -8.941 1.00 79.06 69 ARG A CA 1
ATOM 572 C C . ARG A 1 69 ? 20.708 4.436 -9.103 1.00 79.06 69 ARG A C 1
ATOM 574 O O . ARG A 1 69 ? 21.090 3.552 -8.343 1.00 79.06 69 ARG A O 1
ATOM 581 N N . GLY A 1 70 ? 21.474 4.972 -10.049 1.00 86.50 70 GLY A N 1
ATOM 582 C CA . GLY A 1 70 ? 22.767 4.398 -10.426 1.00 86.50 70 GLY A CA 1
ATOM 583 C C . GLY A 1 70 ? 22.600 3.161 -11.307 1.00 86.50 70 GLY A C 1
ATOM 584 O O . GLY A 1 70 ? 21.602 3.037 -12.013 1.00 86.50 70 GLY A O 1
ATOM 585 N N . LEU A 1 71 ? 23.587 2.267 -11.283 1.00 85.81 71 LEU A N 1
ATOM 586 C CA . LEU A 1 71 ? 23.531 1.021 -12.042 1.00 85.81 71 LEU A CA 1
ATOM 587 C C . LEU A 1 71 ? 22.745 -0.057 -11.280 1.00 85.81 71 LEU A C 1
ATOM 589 O O . LEU A 1 71 ? 22.795 -0.094 -10.045 1.00 85.81 71 LEU A O 1
ATOM 593 N N . PRO A 1 72 ? 22.057 -0.966 -11.992 1.00 89.06 72 PRO A N 1
ATOM 594 C CA . PRO A 1 72 ? 21.550 -2.195 -11.395 1.00 89.06 72 PRO A CA 1
ATOM 595 C C . PRO A 1 72 ? 22.688 -3.044 -10.805 1.00 89.06 72 PRO A C 1
ATOM 597 O O . PRO A 1 72 ? 23.864 -2.842 -11.101 1.00 89.06 72 PRO A O 1
ATOM 600 N N . SER A 1 73 ? 22.350 -4.041 -9.982 1.00 89.88 73 SER A N 1
ATOM 601 C CA . SER A 1 73 ? 23.342 -4.853 -9.252 1.00 89.88 73 SER A CA 1
ATOM 602 C C . SER A 1 73 ? 24.304 -5.652 -10.141 1.00 89.88 73 SER A C 1
ATOM 604 O O . SER A 1 73 ? 25.342 -6.093 -9.659 1.00 89.88 73 SER A O 1
ATOM 606 N N . ASN A 1 74 ? 23.966 -5.861 -11.417 1.00 91.19 74 ASN A N 1
ATOM 607 C CA . ASN A 1 74 ? 24.834 -6.495 -12.413 1.00 91.19 74 ASN A CA 1
ATOM 608 C C . ASN A 1 74 ? 25.800 -5.503 -13.097 1.00 91.19 74 ASN A C 1
ATOM 610 O O . ASN A 1 74 ? 26.544 -5.913 -13.982 1.00 91.19 74 ASN A O 1
ATOM 614 N N . ASN A 1 75 ? 25.795 -4.224 -12.700 1.00 91.19 75 ASN A N 1
ATOM 615 C CA . ASN A 1 75 ? 26.572 -3.137 -13.301 1.00 91.19 75 ASN A CA 1
ATOM 616 C C . ASN A 1 75 ? 26.383 -2.985 -14.823 1.00 91.19 75 ASN A C 1
ATOM 618 O O . ASN A 1 75 ? 27.272 -2.464 -15.494 1.00 91.19 75 ASN A O 1
ATOM 622 N N . SER A 1 76 ? 25.237 -3.413 -15.359 1.00 92.44 76 SER A N 1
ATOM 623 C CA . SER A 1 76 ? 24.931 -3.357 -16.789 1.00 92.44 76 SER A CA 1
ATOM 624 C C . SER A 1 76 ? 23.646 -2.577 -17.067 1.00 92.44 76 SER A C 1
ATOM 626 O O . SER A 1 76 ? 22.776 -2.459 -16.202 1.00 92.44 76 SER A O 1
ATOM 628 N N . LEU A 1 77 ? 23.538 -2.043 -18.284 1.00 91.25 77 LEU A N 1
ATOM 629 C CA . LEU A 1 77 ? 22.345 -1.376 -18.808 1.00 91.25 77 LEU A CA 1
ATOM 630 C C . LEU A 1 77 ? 21.617 -2.213 -19.877 1.00 91.25 77 LEU A C 1
ATOM 632 O O . LEU A 1 77 ? 20.717 -1.682 -20.514 1.00 91.25 77 LEU A O 1
ATOM 636 N N . ASP A 1 78 ? 21.942 -3.505 -20.028 1.00 91.62 78 ASP A N 1
ATOM 637 C CA . ASP A 1 78 ? 21.348 -4.401 -21.048 1.00 91.62 78 ASP A CA 1
ATOM 638 C C . ASP A 1 78 ? 19.805 -4.436 -21.018 1.00 91.62 78 ASP A C 1
ATOM 640 O O . ASP A 1 78 ? 19.156 -4.687 -22.028 1.00 91.62 78 ASP A O 1
ATOM 644 N N . PHE A 1 79 ? 19.192 -4.125 -19.870 1.00 86.38 79 PHE A N 1
ATOM 645 C CA . PHE A 1 79 ? 17.734 -4.034 -19.740 1.00 86.38 79 PHE A CA 1
ATOM 646 C C . PHE A 1 79 ? 17.103 -2.935 -20.619 1.00 86.38 79 PHE A C 1
ATOM 648 O O . PHE A 1 79 ? 15.914 -3.013 -20.913 1.00 86.38 79 PHE A O 1
ATOM 655 N N . LEU A 1 80 ? 17.870 -1.913 -21.022 1.00 88.19 80 LEU A N 1
ATOM 656 C CA . LEU A 1 80 ? 17.413 -0.871 -21.949 1.00 88.19 80 LEU A CA 1
ATOM 657 C C . LEU A 1 80 ? 17.359 -1.382 -23.394 1.00 88.19 80 LEU A C 1
ATOM 659 O O . LEU A 1 80 ? 16.507 -0.942 -24.164 1.00 88.19 80 LEU A O 1
ATOM 663 N N . ASP A 1 81 ? 18.242 -2.314 -23.753 1.00 87.31 81 ASP A N 1
ATOM 664 C CA . ASP A 1 81 ? 18.264 -2.918 -25.085 1.00 87.31 81 ASP A CA 1
ATOM 665 C C . ASP A 1 81 ? 17.093 -3.901 -25.243 1.00 87.31 81 ASP A C 1
ATOM 667 O O . ASP A 1 81 ? 16.408 -3.890 -26.265 1.00 87.31 81 ASP A O 1
ATOM 671 N N . GLU A 1 82 ? 16.782 -4.672 -24.192 1.00 72.56 82 GLU A N 1
ATOM 672 C CA . GLU A 1 82 ? 15.591 -5.535 -24.145 1.00 72.56 82 GLU A CA 1
ATOM 673 C C . GLU A 1 82 ? 14.282 -4.739 -24.308 1.00 72.56 82 GLU A C 1
ATOM 675 O O . GLU A 1 82 ? 13.339 -5.216 -24.938 1.00 72.56 82 GLU A O 1
ATOM 680 N N . GLU A 1 83 ? 14.213 -3.515 -23.772 1.00 63.16 83 GLU A N 1
ATOM 681 C CA . GLU A 1 83 ? 13.043 -2.639 -23.917 1.00 63.16 83 GLU A CA 1
ATOM 682 C C . GLU A 1 83 ? 12.895 -2.107 -25.355 1.00 63.16 83 GLU A C 1
ATOM 684 O O . GLU A 1 83 ? 11.775 -1.945 -25.842 1.00 63.16 83 GLU A O 1
ATOM 689 N N . PHE A 1 84 ? 14.010 -1.890 -26.062 1.00 60.09 84 PHE A N 1
ATOM 690 C CA . PHE A 1 84 ? 14.010 -1.446 -27.458 1.00 60.09 84 PHE A CA 1
ATOM 691 C C . PHE A 1 84 ? 13.609 -2.558 -28.437 1.00 60.09 84 PHE A C 1
ATOM 693 O O . PHE A 1 84 ? 12.929 -2.277 -29.419 1.00 60.09 84 PHE A O 1
ATOM 700 N N . GLU A 1 85 ? 13.971 -3.818 -28.174 1.00 62.62 85 GLU A N 1
ATOM 701 C CA . GLU A 1 85 ? 13.565 -4.958 -29.017 1.00 62.62 85 GLU A CA 1
ATOM 702 C C . GLU A 1 85 ? 12.071 -5.319 -28.897 1.00 62.62 85 GLU A C 1
ATOM 704 O O . GLU A 1 85 ? 11.535 -6.048 -29.735 1.00 62.62 85 GLU A O 1
ATOM 709 N N . LEU A 1 86 ? 11.387 -4.815 -27.864 1.00 57.56 86 LEU A N 1
ATOM 710 C CA . LEU A 1 86 ? 9.957 -5.032 -27.624 1.00 57.56 86 LEU A CA 1
ATOM 711 C C . LEU A 1 86 ? 9.047 -3.937 -28.226 1.00 57.56 86 LEU A C 1
ATOM 713 O O . LEU A 1 86 ? 7.821 -4.069 -28.131 1.00 57.56 86 LEU A O 1
ATOM 717 N N . LEU A 1 87 ? 9.623 -2.886 -28.830 1.00 51.22 87 LEU A N 1
ATOM 718 C CA . LEU A 1 87 ? 8.932 -1.791 -29.538 1.00 51.22 87 LEU A CA 1
ATOM 719 C C . LEU A 1 87 ? 8.811 -2.057 -31.046 1.00 51.22 87 LEU A C 1
ATOM 721 O O . LEU A 1 87 ? 7.729 -1.733 -31.593 1.00 51.22 87 LEU A O 1
#

Radius of gyration: 18.69 Å; chains: 1; bounding box: 43×19×52 Å